Protein AF-A0A946VNE9-F1 (afdb_monomer)

Mean predicted aligned error: 3.98 Å

Secondary structure (DSSP, 8-s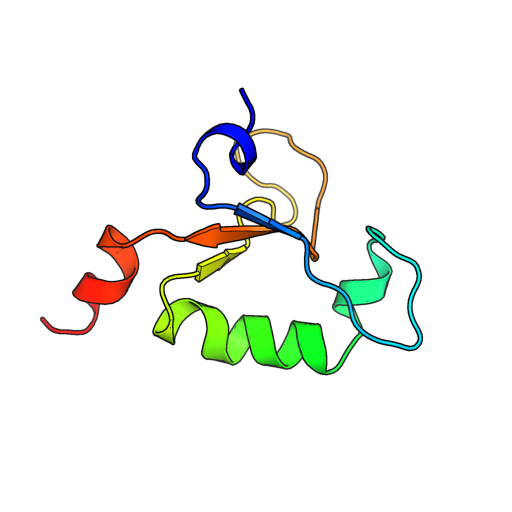tate):
--GGGGT-EEE---TTS-TTSGGGGGSHHHHHHHHHGGGGTEEESS-TT-TT-PPP-TTEEEE-HHHHGGG--

Sequence (73 aa):
FSEHHTGRALDLNTDGCAVLQEEFENTSAFQWLMAEAQSFGFILSYPRDNPWGIVYEPWHWCYQPDIADSRNL

Structure (mmCIF, N/CA/C/O backbone):
data_AF-A0A946VNE9-F1
#
_entry.id   AF-A0A946VNE9-F1
#
loop_
_atom_site.group_PDB
_atom_site.id
_atom_site.type_symbol
_atom_site.label_atom_id
_atom_site.label_alt_id
_atom_site.label_comp_id
_atom_site.label_asym_id
_atom_site.label_entity_id
_atom_site.label_seq_id
_atom_site.pdbx_PDB_ins_code
_atom_site.Cartn_x
_atom_site.Cartn_y
_atom_site.Cartn_z
_atom_site.occupancy
_atom_site.B_iso_or_equiv
_atom_site.auth_seq_id
_atom_site.auth_comp_id
_atom_site.auth_asym_id
_atom_site.auth_atom_id
_atom_site.pdbx_PDB_model_num
ATOM 1 N N . PHE A 1 1 ? 16.443 2.451 -5.045 1.00 85.50 1 PHE A N 1
ATOM 2 C CA . PHE A 1 1 ? 15.255 2.904 -5.800 1.00 85.50 1 PHE A CA 1
ATOM 3 C C . PHE A 1 1 ? 14.100 2.983 -4.813 1.00 85.50 1 PHE A C 1
ATOM 5 O O . PHE A 1 1 ? 14.081 2.166 -3.906 1.00 85.50 1 PHE A O 1
ATOM 12 N N . SER A 1 2 ? 13.225 3.983 -4.917 1.00 93.81 2 SER A N 1
ATOM 13 C CA . SER A 1 2 ? 12.065 4.147 -4.030 1.00 93.81 2 SER A CA 1
ATOM 14 C C . SER A 1 2 ? 10.854 4.511 -4.878 1.00 93.81 2 SER A C 1
ATOM 16 O O . SER A 1 2 ? 10.950 5.415 -5.711 1.00 93.81 2 SER A O 1
ATOM 18 N N . GLU A 1 3 ? 9.732 3.821 -4.677 1.00 96.81 3 GLU A N 1
ATOM 19 C CA . GLU A 1 3 ? 8.489 4.113 -5.396 1.00 96.81 3 GLU A CA 1
ATOM 20 C C . GLU A 1 3 ? 7.922 5.493 -5.036 1.00 96.81 3 GLU A C 1
ATOM 22 O O . GLU A 1 3 ? 7.338 6.152 -5.899 1.00 96.81 3 GLU A O 1
ATOM 27 N N . HIS A 1 4 ? 8.197 5.995 -3.824 1.00 97.62 4 HIS A N 1
ATOM 28 C CA . HIS A 1 4 ? 7.827 7.352 -3.397 1.00 97.62 4 HIS A CA 1
ATOM 29 C C . HIS A 1 4 ? 8.447 8.435 -4.291 1.00 97.62 4 HIS A C 1
ATOM 31 O O . HIS A 1 4 ? 7.782 9.412 -4.625 1.00 97.62 4 HIS A O 1
ATOM 37 N N . HIS A 1 5 ? 9.673 8.238 -4.799 1.00 97.44 5 HIS A N 1
ATOM 38 C CA . HIS A 1 5 ? 10.291 9.179 -5.751 1.00 97.44 5 HIS A CA 1
ATOM 39 C C . HIS A 1 5 ? 9.570 9.252 -7.101 1.00 97.44 5 HIS A C 1
ATOM 41 O O . HIS A 1 5 ? 9.785 10.197 -7.857 1.00 97.44 5 HIS A O 1
ATOM 47 N N . THR A 1 6 ? 8.728 8.268 -7.424 1.00 95.56 6 THR A N 1
ATOM 48 C CA . THR A 1 6 ? 7.917 8.301 -8.647 1.00 95.56 6 THR A CA 1
ATOM 49 C C . THR A 1 6 ? 6.653 9.148 -8.488 1.00 95.56 6 THR A C 1
ATOM 51 O O . THR A 1 6 ? 5.987 9.415 -9.483 1.00 95.56 6 THR A O 1
ATOM 54 N N . GLY A 1 7 ? 6.309 9.554 -7.258 1.00 96.81 7 GLY A N 1
ATOM 55 C CA . GLY A 1 7 ? 5.065 10.262 -6.946 1.00 96.81 7 GLY A CA 1
ATOM 56 C C . GLY A 1 7 ? 3.809 9.388 -7.027 1.00 96.81 7 GLY A C 1
ATOM 57 O O . GLY A 1 7 ? 2.708 9.926 -7.083 1.00 96.81 7 GLY A O 1
ATOM 58 N N . ARG A 1 8 ? 3.960 8.055 -7.075 1.00 97.06 8 ARG A N 1
ATOM 59 C CA . ARG A 1 8 ? 2.853 7.092 -7.232 1.00 97.06 8 ARG A CA 1
ATOM 60 C C . ARG A 1 8 ? 2.609 6.206 -6.014 1.00 97.06 8 ARG A C 1
ATOM 62 O O . ARG A 1 8 ? 1.629 5.472 -6.017 1.00 97.06 8 ARG A O 1
ATOM 69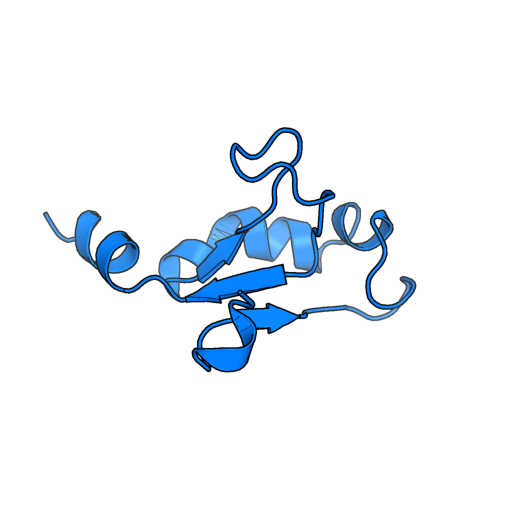 N N . ALA A 1 9 ? 3.478 6.254 -5.010 1.00 98.06 9 ALA A N 1
ATOM 70 C CA . ALA A 1 9 ? 3.308 5.495 -3.778 1.00 98.06 9 ALA A CA 1
ATOM 71 C C . ALA A 1 9 ? 2.749 6.372 -2.658 1.00 98.06 9 ALA A C 1
ATOM 73 O O . ALA A 1 9 ? 3.081 7.555 -2.567 1.00 98.06 9 ALA A O 1
ATOM 74 N N . LEU A 1 10 ? 1.907 5.770 -1.824 1.00 97.94 10 LEU A N 1
ATOM 75 C CA . LEU A 1 10 ? 1.344 6.359 -0.620 1.00 97.94 10 LEU A CA 1
ATOM 76 C C . LEU A 1 10 ? 1.501 5.376 0.535 1.00 97.94 10 LEU A C 1
ATOM 78 O O . LEU A 1 10 ? 1.193 4.193 0.387 1.00 97.94 10 LEU A O 1
ATOM 82 N N . ASP A 1 11 ? 1.899 5.908 1.687 1.00 98.25 11 ASP A N 1
ATOM 83 C CA . ASP A 1 11 ? 1.850 5.178 2.946 1.00 98.25 11 ASP A CA 1
ATOM 84 C C . ASP A 1 11 ? 0.558 5.548 3.676 1.00 98.25 11 ASP A C 1
ATOM 86 O O . ASP A 1 11 ? 0.289 6.725 3.938 1.00 98.25 11 ASP A O 1
ATOM 90 N N . LEU A 1 12 ? -0.263 4.545 3.974 1.00 97.81 12 LEU A N 1
ATOM 91 C CA . LEU A 1 12 ? -1.589 4.705 4.562 1.00 97.81 12 LEU A CA 1
ATOM 92 C C . LEU A 1 12 ? -1.618 4.162 5.991 1.00 97.81 12 LEU A C 1
ATOM 94 O O . LEU A 1 12 ? -0.952 3.185 6.320 1.00 97.81 12 LEU A O 1
ATOM 98 N N . ASN A 1 13 ? -2.418 4.795 6.844 1.00 96.75 13 ASN A N 1
ATOM 99 C CA . ASN A 1 13 ? -2.647 4.343 8.211 1.00 96.75 13 ASN A CA 1
ATOM 100 C C . ASN A 1 13 ? -4.091 4.641 8.642 1.00 96.75 13 ASN A C 1
ATOM 102 O O . ASN A 1 13 ? -4.818 5.364 7.958 1.00 96.75 13 ASN A O 1
ATOM 106 N N . THR A 1 14 ? -4.492 4.113 9.796 1.00 96.62 14 THR A N 1
ATOM 107 C CA . THR A 1 14 ? -5.773 4.413 10.446 1.00 96.62 14 THR A CA 1
ATOM 108 C C . THR A 1 14 ? -5.574 4.640 11.943 1.00 96.62 14 THR A C 1
ATOM 110 O O . THR A 1 14 ? -4.543 4.281 12.512 1.00 96.62 14 THR A O 1
ATOM 113 N N . ASP A 1 15 ? -6.567 5.236 12.599 1.00 95.81 15 ASP A N 1
ATO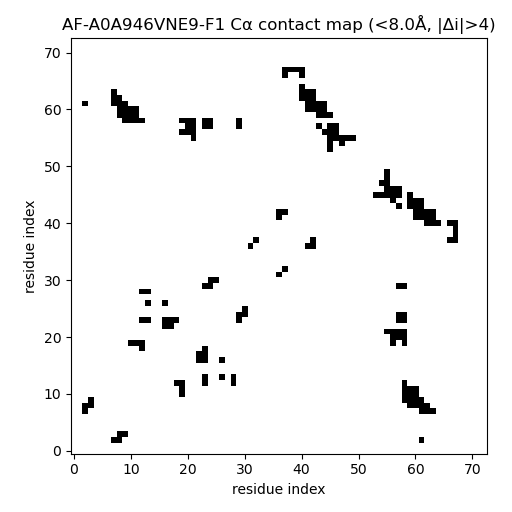M 114 C CA . ASP A 1 15 ? -6.566 5.366 14.054 1.00 95.81 15 ASP A CA 1
ATOM 115 C C . ASP A 1 15 ? -6.560 3.989 14.735 1.00 95.81 15 ASP A C 1
ATOM 117 O O . ASP A 1 15 ? -7.166 3.030 14.251 1.00 95.81 15 ASP A O 1
ATOM 121 N N . GLY A 1 16 ? -5.908 3.904 15.898 1.00 90.56 16 GLY A N 1
ATOM 122 C CA . GLY A 1 16 ? -5.873 2.688 16.717 1.00 90.56 16 GLY A CA 1
ATOM 123 C C . GLY A 1 16 ? -4.733 1.714 16.403 1.00 90.56 16 GLY A C 1
ATOM 124 O O . GLY A 1 16 ? -4.641 0.685 17.069 1.00 90.56 16 GLY A O 1
ATOM 125 N N . CYS A 1 17 ? -3.838 2.037 15.466 1.00 92.19 17 CYS A N 1
ATOM 126 C CA . CYS A 1 17 ? -2.604 1.287 15.219 1.00 92.19 17 CYS A CA 1
ATOM 127 C C . CYS A 1 17 ? -1.374 2.199 15.128 1.00 92.19 17 CYS A C 1
ATOM 129 O O . CYS A 1 17 ? -1.466 3.403 14.867 1.00 92.19 17 CYS A O 1
ATOM 131 N N . ALA A 1 18 ? -0.204 1.614 15.384 1.00 95.12 18 ALA A N 1
ATOM 132 C CA . ALA A 1 18 ? 1.068 2.303 15.239 1.00 95.12 18 ALA A CA 1
ATOM 133 C C . ALA A 1 18 ? 1.348 2.631 13.761 1.00 95.12 18 ALA A C 1
ATOM 135 O O . ALA A 1 18 ? 0.951 1.906 12.853 1.00 95.12 18 ALA A O 1
ATOM 136 N N . VAL A 1 19 ? 2.023 3.756 13.530 1.00 95.62 19 VAL A N 1
ATOM 137 C CA . VAL A 1 19 ? 2.321 4.275 12.189 1.00 95.62 19 VAL A CA 1
ATOM 138 C C . VAL A 1 19 ? 3.432 3.445 11.542 1.00 95.62 19 VAL A C 1
ATOM 140 O O . VAL A 1 19 ? 4.478 3.256 12.163 1.00 95.62 19 VAL A O 1
ATOM 143 N N . LEU A 1 20 ? 3.214 3.008 10.296 1.00 96.00 20 LEU A N 1
ATOM 144 C CA . LEU A 1 20 ? 4.158 2.208 9.496 1.00 96.00 20 LEU A CA 1
ATOM 145 C C . LEU A 1 20 ? 4.608 0.926 10.216 1.00 96.00 20 LEU A C 1
ATOM 147 O O . LEU A 1 20 ? 5.800 0.658 10.355 1.00 96.00 20 LEU A O 1
ATOM 151 N N . GLN A 1 21 ? 3.642 0.172 10.738 1.00 97.50 21 GLN A N 1
ATOM 152 C CA . GLN A 1 21 ? 3.891 -1.113 11.384 1.00 97.50 21 GLN A CA 1
ATOM 153 C C . GLN A 1 21 ? 2.985 -2.211 10.824 1.00 97.50 21 GLN A C 1
ATOM 155 O O . GLN A 1 21 ? 1.919 -1.933 10.263 1.00 97.50 21 GLN A O 1
ATOM 160 N N . GLU A 1 22 ? 3.412 -3.468 10.983 1.00 97.50 22 GLU A N 1
ATOM 161 C CA . GLU A 1 22 ? 2.681 -4.625 10.456 1.00 97.50 22 GLU A CA 1
ATOM 162 C C . GLU A 1 22 ? 1.268 -4.743 11.047 1.00 97.50 22 GLU A C 1
ATOM 164 O O . GLU A 1 22 ? 0.374 -5.232 10.361 1.00 97.50 22 GLU A O 1
ATOM 169 N N . GLU A 1 23 ? 1.010 -4.234 12.263 1.00 97.31 23 GLU A N 1
ATOM 170 C CA . GLU A 1 23 ? -0.314 -4.339 12.888 1.00 97.31 23 GLU A CA 1
ATOM 171 C C . GLU A 1 23 ? -1.425 -3.640 12.091 1.00 97.31 23 GLU A C 1
ATOM 173 O O . GLU A 1 23 ? -2.596 -3.986 12.281 1.00 97.31 23 GLU A O 1
ATOM 178 N N . PHE A 1 24 ? -1.084 -2.718 11.176 1.00 98.38 24 PHE A N 1
ATOM 179 C CA . PHE A 1 24 ? -2.044 -2.106 10.251 1.00 98.38 24 PHE A CA 1
ATOM 180 C C . PHE A 1 24 ? -2.828 -3.158 9.448 1.00 98.38 24 PHE A C 1
ATOM 182 O O . PHE A 1 24 ? -4.009 -2.944 9.165 1.00 98.38 24 PHE A O 1
ATOM 189 N N . GLU A 1 25 ? -2.236 -4.326 9.165 1.00 98.19 25 GLU A N 1
ATOM 190 C CA . GLU A 1 25 ? -2.895 -5.412 8.425 1.00 98.19 25 GLU A CA 1
ATOM 191 C C . GLU A 1 25 ? -4.162 -5.951 9.112 1.00 98.19 25 GLU A C 1
ATOM 193 O O . GLU A 1 25 ? -5.068 -6.470 8.461 1.00 98.19 25 GLU A O 1
ATOM 198 N N . ASN A 1 26 ? -4.255 -5.794 10.436 1.00 97.75 26 ASN A N 1
ATOM 199 C CA . ASN A 1 26 ? -5.380 -6.280 11.236 1.00 97.75 26 ASN A CA 1
ATOM 200 C C . ASN A 1 26 ? -6.555 -5.290 11.287 1.00 97.75 26 ASN A C 1
ATOM 202 O O . ASN A 1 26 ? -7.548 -5.535 11.974 1.00 97.75 26 ASN A O 1
ATOM 206 N N . THR A 1 27 ? -6.447 -4.155 10.597 1.00 98.19 27 THR A N 1
ATOM 207 C CA . THR A 1 27 ? -7.444 -3.084 10.647 1.00 98.19 27 THR A CA 1
ATOM 208 C C . THR A 1 27 ? -8.526 -3.252 9.583 1.00 98.19 27 THR A C 1
ATOM 210 O O . THR A 1 27 ? -8.313 -3.838 8.520 1.00 98.19 27 THR A O 1
ATOM 213 N N . SER A 1 28 ? -9.701 -2.668 9.830 1.00 98.19 28 SER A N 1
ATOM 214 C CA . SER A 1 28 ? -10.765 -2.592 8.821 1.00 98.19 28 SER A CA 1
ATOM 215 C C . SER A 1 28 ? -10.354 -1.762 7.599 1.00 98.19 28 SER A C 1
ATOM 217 O O . SER A 1 28 ? -10.802 -2.049 6.492 1.00 98.19 28 SER A O 1
ATOM 219 N N . ALA A 1 29 ? -9.480 -0.765 7.776 1.00 98.19 29 ALA A N 1
ATOM 220 C CA . ALA A 1 29 ? -8.934 0.032 6.681 1.00 98.19 29 ALA A CA 1
ATOM 221 C C . ALA A 1 29 ? -8.095 -0.828 5.726 1.00 98.19 29 ALA A C 1
ATOM 223 O O . ALA A 1 29 ? -8.299 -0.774 4.515 1.00 98.19 29 ALA A O 1
ATOM 224 N N . PHE A 1 30 ? -7.211 -1.676 6.258 1.00 98.38 30 PHE A N 1
ATOM 225 C CA . PHE A 1 30 ? -6.436 -2.601 5.435 1.00 98.38 30 PHE A CA 1
ATOM 226 C C . PHE A 1 30 ? -7.323 -3.636 4.732 1.00 98.38 30 PHE A C 1
ATOM 228 O O . PHE A 1 30 ? -7.155 -3.879 3.538 1.00 98.38 30 PHE A O 1
ATOM 235 N N . GLN A 1 31 ? -8.321 -4.191 5.429 1.00 98.44 31 GLN A N 1
ATOM 236 C CA . GLN A 1 31 ? -9.300 -5.099 4.813 1.00 98.44 31 GLN A CA 1
ATOM 237 C C . GLN A 1 31 ? -10.040 -4.441 3.641 1.00 98.44 31 GLN A C 1
ATOM 239 O O . GLN A 1 31 ? -10.232 -5.073 2.603 1.00 98.44 31 GLN A O 1
ATOM 244 N N . TRP A 1 32 ? -10.417 -3.168 3.785 1.00 98.38 32 TRP A N 1
ATOM 245 C CA . TRP A 1 32 ? -11.031 -2.398 2.707 1.00 98.38 32 TRP A CA 1
ATOM 246 C C . TRP A 1 32 ? -10.063 -2.180 1.537 1.00 98.38 32 TRP A C 1
ATOM 248 O O . TRP A 1 32 ? -10.444 -2.395 0.390 1.00 98.38 32 TRP A O 1
ATOM 258 N N . LEU A 1 33 ? -8.799 -1.832 1.803 1.00 98.44 33 LEU A N 1
ATOM 259 C CA . LEU A 1 33 ? -7.790 -1.658 0.752 1.00 98.44 33 LEU A CA 1
ATOM 260 C C . LEU A 1 33 ? -7.573 -2.948 -0.048 1.00 98.44 33 LEU A C 1
ATOM 262 O O . LEU A 1 33 ? -7.549 -2.910 -1.276 1.00 98.44 33 LEU A O 1
ATOM 266 N N . MET A 1 34 ? -7.500 -4.100 0.620 1.00 98.12 34 MET A N 1
ATOM 267 C CA . MET A 1 34 ? -7.372 -5.397 -0.053 1.00 98.12 34 MET A CA 1
ATOM 268 C C . MET A 1 34 ? -8.554 -5.719 -0.982 1.00 98.12 34 MET A C 1
ATOM 270 O O . MET A 1 34 ? -8.361 -6.418 -1.977 1.00 98.12 34 MET A O 1
ATOM 274 N N . ALA A 1 35 ? -9.756 -5.220 -0.680 1.00 97.62 35 ALA A N 1
ATOM 275 C CA . ALA A 1 35 ? -10.944 -5.415 -1.511 1.00 97.62 35 ALA A CA 1
ATOM 276 C C . ALA A 1 35 ? -11.059 -4.381 -2.647 1.00 97.62 35 ALA A C 1
ATOM 278 O O . ALA A 1 35 ? -11.411 -4.739 -3.770 1.00 97.62 35 ALA A O 1
ATOM 279 N N . GLU A 1 36 ? -10.744 -3.114 -2.367 1.00 96.75 36 GLU A N 1
ATOM 280 C CA . GLU A 1 36 ? -11.146 -1.986 -3.216 1.00 96.75 36 GLU A CA 1
ATOM 281 C C . GLU A 1 36 ? -9.975 -1.240 -3.863 1.00 96.75 36 GLU A C 1
ATOM 283 O O . GLU A 1 36 ? -10.141 -0.661 -4.930 1.00 96.75 36 GLU A O 1
ATOM 288 N N . ALA A 1 37 ? -8.768 -1.235 -3.287 1.00 96.25 37 ALA A N 1
ATOM 289 C CA . ALA A 1 37 ? -7.692 -0.347 -3.752 1.00 96.25 37 ALA A CA 1
ATOM 290 C C . ALA A 1 37 ? -7.357 -0.538 -5.244 1.00 96.25 37 ALA A C 1
ATOM 292 O O . ALA A 1 37 ? -7.104 0.434 -5.963 1.00 96.25 37 ALA A O 1
ATOM 293 N N . GLN A 1 38 ? -7.467 -1.771 -5.745 1.00 93.88 38 GLN A N 1
ATOM 294 C CA . GLN A 1 38 ? -7.245 -2.076 -7.156 1.00 93.88 38 GLN A CA 1
ATOM 295 C C . GLN A 1 38 ? -8.273 -1.418 -8.092 1.00 93.88 38 GLN A C 1
ATOM 297 O O . GLN A 1 38 ? -7.918 -1.095 -9.223 1.00 93.88 38 GLN A O 1
ATOM 302 N N . SER A 1 39 ? -9.522 -1.174 -7.665 1.00 92.88 39 SER A N 1
ATOM 303 C CA . SER A 1 39 ? -10.501 -0.438 -8.490 1.00 92.88 39 SER A CA 1
ATOM 304 C C . SER A 1 39 ? -10.125 1.032 -8.672 1.00 92.88 39 SER A C 1
ATOM 306 O O . SER A 1 39 ? -10.587 1.673 -9.611 1.00 92.88 39 SER A O 1
ATOM 308 N N . PHE A 1 40 ? -9.266 1.555 -7.798 1.00 93.75 40 PHE A N 1
ATOM 309 C CA . PHE A 1 40 ? -8.667 2.885 -7.903 1.00 93.75 40 PHE A CA 1
ATOM 310 C C . PHE A 1 40 ? -7.262 2.846 -8.526 1.00 93.75 40 PHE A C 1
ATOM 312 O O . PHE A 1 40 ? -6.576 3.864 -8.565 1.00 93.75 40 PHE A O 1
ATOM 319 N N . GLY A 1 41 ? -6.821 1.679 -9.009 1.00 95.19 41 GLY A N 1
ATOM 320 C CA . GLY A 1 41 ? -5.512 1.478 -9.624 1.00 95.19 41 GLY A CA 1
ATOM 321 C C . GLY A 1 41 ? -4.352 1.350 -8.639 1.00 95.19 41 GLY A C 1
ATOM 322 O O . GLY A 1 41 ? -3.206 1.424 -9.065 1.00 95.19 41 GLY A O 1
ATOM 323 N N . PHE A 1 42 ? -4.607 1.158 -7.345 1.00 97.12 42 PHE A N 1
ATOM 324 C CA . PHE A 1 42 ? -3.560 0.941 -6.346 1.00 97.12 42 PHE A CA 1
ATOM 325 C C . PHE A 1 42 ? -3.338 -0.544 -6.071 1.00 97.12 42 PHE A C 1
ATOM 327 O O . PHE A 1 42 ? -4.284 -1.332 -6.029 1.00 97.12 42 PHE A O 1
ATOM 334 N N . ILE A 1 43 ? -2.083 -0.919 -5.829 1.00 96.88 43 ILE A N 1
ATOM 335 C CA . ILE A 1 43 ? -1.712 -2.261 -5.380 1.00 96.88 43 ILE A CA 1
ATOM 336 C C . ILE A 1 43 ? -0.810 -2.200 -4.148 1.00 96.88 43 ILE A C 1
ATOM 338 O O . ILE A 1 43 ? -0.063 -1.240 -3.966 1.00 96.88 43 ILE A O 1
ATOM 342 N N . LEU A 1 44 ? -0.845 -3.257 -3.340 1.00 97.88 44 LEU A N 1
ATOM 343 C CA . LEU A 1 44 ? 0.127 -3.490 -2.277 1.00 97.88 44 LEU A CA 1
ATOM 344 C C . LEU A 1 44 ? 1.455 -3.929 -2.911 1.00 97.88 44 LEU A C 1
ATOM 346 O O . LEU A 1 44 ? 1.550 -5.045 -3.425 1.00 97.88 44 LEU A O 1
ATOM 350 N N . SER A 1 45 ? 2.468 -3.059 -2.908 1.00 96.94 45 SER A N 1
ATOM 351 C CA . SER A 1 45 ? 3.734 -3.337 -3.613 1.00 96.94 45 SER A CA 1
ATOM 352 C C . SER A 1 45 ? 4.591 -4.388 -2.920 1.00 96.94 45 SER A C 1
ATOM 354 O O . SER A 1 45 ? 5.290 -5.154 -3.588 1.00 96.94 45 SER A O 1
ATOM 356 N N . TYR A 1 46 ? 4.555 -4.414 -1.585 1.00 97.75 46 TYR A N 1
ATOM 357 C CA . TYR A 1 46 ? 5.447 -5.236 -0.771 1.00 97.75 46 TYR A CA 1
ATOM 358 C C . TYR A 1 46 ? 4.656 -6.199 0.121 1.00 97.75 46 TYR A C 1
ATOM 360 O O . TYR A 1 46 ? 4.685 -6.062 1.344 1.00 97.75 46 TYR A O 1
ATOM 368 N N . PRO A 1 47 ? 3.936 -7.185 -0.455 1.00 97.81 47 PRO A N 1
ATOM 369 C CA . PRO A 1 47 ? 3.379 -8.289 0.317 1.00 97.81 47 PRO A CA 1
ATOM 370 C C . PRO A 1 47 ? 4.501 -9.160 0.901 1.00 97.81 47 PRO A C 1
ATOM 372 O O . PRO A 1 47 ? 5.671 -9.056 0.507 1.00 97.81 47 PRO A O 1
ATOM 375 N N . ARG A 1 48 ? 4.142 -10.058 1.826 1.00 97.62 48 ARG A N 1
ATOM 376 C CA . ARG A 1 48 ? 5.068 -11.095 2.304 1.00 97.62 48 ARG A CA 1
ATOM 377 C C . ARG A 1 48 ? 5.625 -11.881 1.114 1.00 97.62 48 ARG A C 1
ATOM 379 O O . ARG A 1 48 ? 4.911 -12.137 0.146 1.00 97.62 48 ARG A O 1
ATOM 386 N N . ASP A 1 49 ? 6.909 -12.216 1.193 1.00 96.00 49 ASP A N 1
ATOM 387 C CA . ASP A 1 49 ? 7.638 -12.980 0.173 1.00 96.00 49 ASP A CA 1
ATOM 388 C C . ASP A 1 49 ? 7.643 -12.346 -1.235 1.00 96.00 49 ASP A C 1
ATOM 390 O O . ASP A 1 49 ? 7.771 -13.043 -2.245 1.00 96.00 49 ASP A O 1
ATOM 394 N N . ASN A 1 50 ? 7.526 -11.015 -1.330 1.00 95.75 50 ASN A N 1
ATOM 395 C CA . ASN A 1 50 ? 7.655 -10.314 -2.608 1.00 95.75 50 ASN A CA 1
ATOM 396 C C . ASN A 1 50 ? 9.040 -10.562 -3.254 1.00 95.75 50 ASN A C 1
ATOM 398 O O . ASN A 1 50 ? 10.050 -10.694 -2.556 1.00 95.75 50 ASN A O 1
ATOM 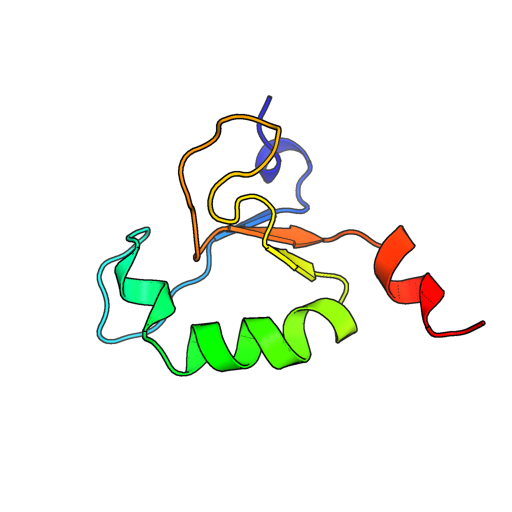402 N N . PRO A 1 51 ? 9.128 -10.582 -4.599 1.00 95.62 51 PRO A N 1
ATOM 403 C CA . PRO A 1 51 ? 10.354 -10.944 -5.318 1.00 95.62 51 PRO A CA 1
ATOM 404 C C . PRO A 1 51 ? 11.497 -9.933 -5.157 1.00 95.62 51 PRO A C 1
ATOM 406 O O . PRO A 1 51 ? 12.625 -10.209 -5.564 1.00 95.62 51 PRO A O 1
ATOM 409 N N . TRP A 1 52 ? 11.220 -8.761 -4.585 1.00 93.81 52 TRP A N 1
ATOM 410 C CA . TRP A 1 52 ? 12.194 -7.691 -4.394 1.00 93.81 52 TRP A CA 1
ATOM 411 C C . TRP A 1 52 ? 12.971 -7.826 -3.083 1.00 93.81 52 TRP A C 1
ATOM 413 O O . TRP A 1 52 ? 13.939 -7.094 -2.881 1.00 93.81 52 TRP A O 1
ATOM 423 N N . GLY A 1 53 ? 12.57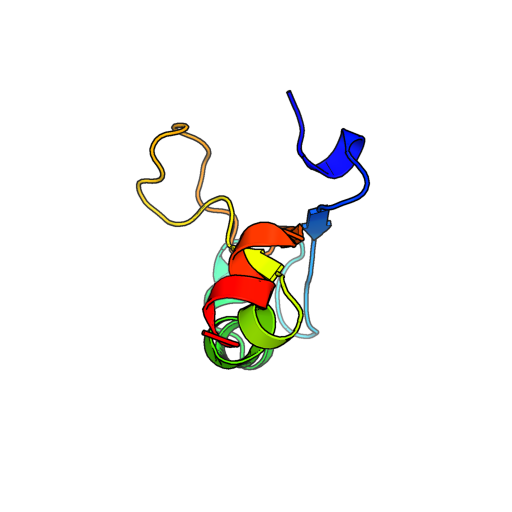1 -8.755 -2.204 1.00 95.12 53 GLY A N 1
ATOM 424 C CA . GLY A 1 53 ? 13.207 -8.961 -0.901 1.00 95.12 53 GLY A CA 1
ATOM 425 C C . GLY A 1 53 ? 13.024 -7.781 0.058 1.00 95.12 53 GLY A C 1
ATOM 426 O O . GLY A 1 53 ? 13.780 -7.653 1.020 1.00 95.12 53 GLY A O 1
ATOM 427 N N . ILE A 1 54 ? 12.053 -6.907 -0.217 1.00 95.81 54 ILE A N 1
ATOM 428 C CA . ILE A 1 54 ? 11.676 -5.809 0.674 1.00 95.81 54 ILE A CA 1
ATOM 429 C C . ILE A 1 54 ? 10.818 -6.398 1.795 1.00 95.81 54 ILE A C 1
ATOM 431 O O . ILE A 1 54 ? 10.054 -7.338 1.562 1.00 95.81 54 ILE A O 1
ATOM 435 N N . VAL A 1 55 ? 10.980 -5.891 3.020 1.00 96.88 55 VAL A N 1
ATOM 436 C CA . VAL A 1 55 ? 10.158 -6.321 4.158 1.00 96.88 55 VAL A CA 1
ATOM 437 C C . VAL A 1 55 ? 8.678 -6.090 3.850 1.00 96.88 55 VAL A C 1
ATOM 439 O O . VAL A 1 55 ? 8.326 -5.283 2.997 1.00 96.88 55 VAL A O 1
ATOM 442 N N . TYR A 1 56 ? 7.805 -6.843 4.501 1.00 98.44 56 TYR A N 1
ATOM 443 C CA . TYR A 1 56 ? 6.376 -6.645 4.345 1.00 98.44 56 TYR A CA 1
ATOM 444 C C . TYR A 1 56 ? 5.960 -5.254 4.849 1.00 98.44 56 TYR A C 1
ATOM 446 O O . TYR A 1 56 ? 6.250 -4.898 5.989 1.00 98.44 56 TYR A O 1
ATOM 454 N N . GLU A 1 57 ? 5.268 -4.490 4.002 1.00 98.50 57 GLU A N 1
ATOM 455 C CA . GLU A 1 57 ? 4.815 -3.128 4.307 1.00 98.50 57 GLU A CA 1
ATOM 456 C C . GLU A 1 57 ? 3.313 -2.993 4.001 1.00 98.50 57 GLU A C 1
ATOM 458 O O . GLU A 1 57 ? 2.940 -2.504 2.933 1.00 98.50 57 GLU A O 1
ATOM 463 N N . PRO A 1 58 ? 2.410 -3.416 4.911 1.00 98.44 58 PRO A N 1
ATOM 464 C CA . PRO A 1 58 ? 0.960 -3.358 4.678 1.00 98.44 58 PRO A CA 1
ATOM 465 C C . PRO A 1 58 ? 0.422 -1.940 4.441 1.00 98.44 58 PRO A C 1
ATOM 467 O O . PRO A 1 58 ? -0.682 -1.760 3.921 1.00 98.44 58 PRO A O 1
ATOM 470 N N . TRP A 1 59 ? 1.188 -0.924 4.834 1.00 98.62 59 TRP A N 1
ATOM 471 C CA . TRP A 1 59 ? 0.860 0.483 4.647 1.00 98.62 59 TRP A CA 1
ATOM 472 C C . TRP A 1 59 ? 1.228 1.027 3.260 1.00 98.62 59 TRP A C 1
ATOM 474 O O . TRP A 1 59 ? 0.700 2.077 2.907 1.00 98.62 5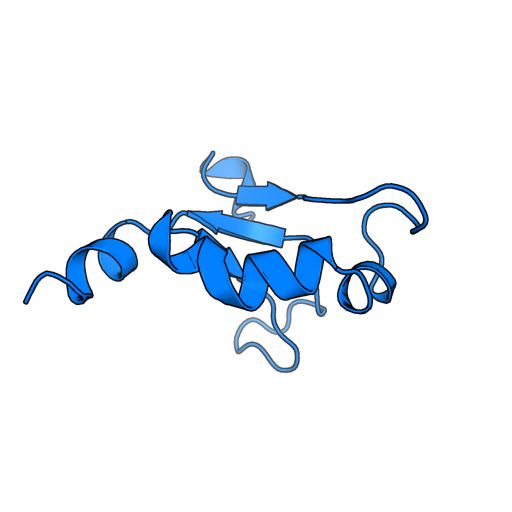9 TRP A O 1
ATOM 484 N N . HIS A 1 60 ? 2.098 0.369 2.479 1.00 98.62 60 HIS A N 1
ATOM 485 C CA . HIS A 1 6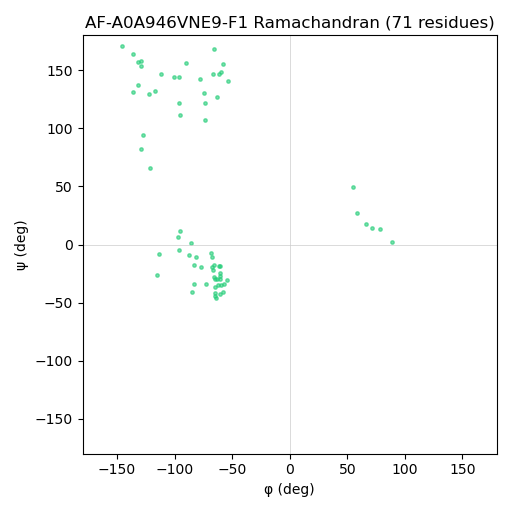0 ? 2.671 0.935 1.246 1.00 98.62 60 HIS A CA 1
ATOM 486 C C . HIS A 1 60 ? 1.888 0.502 -0.003 1.00 98.62 60 HIS A C 1
ATOM 488 O O . HIS A 1 60 ? 1.932 -0.658 -0.425 1.00 98.62 60 HIS A O 1
ATOM 494 N N . TRP A 1 61 ? 1.203 1.456 -0.636 1.00 98.31 61 TRP A N 1
ATOM 495 C CA . TRP A 1 61 ? 0.356 1.219 -1.808 1.00 98.31 61 TRP A CA 1
ATOM 496 C C . TRP A 1 61 ? 0.801 2.069 -2.995 1.00 98.31 61 TRP A C 1
ATOM 498 O O . TRP A 1 61 ? 0.948 3.286 -2.881 1.00 98.31 61 TRP A O 1
ATOM 508 N N . CYS A 1 62 ? 0.987 1.444 -4.158 1.00 97.75 62 CYS A N 1
ATOM 509 C CA . CYS A 1 62 ? 1.499 2.098 -5.361 1.00 97.75 62 CYS A CA 1
ATOM 510 C C . CYS A 1 62 ? 0.467 2.088 -6.489 1.00 97.75 62 CYS A C 1
ATOM 512 O O . CYS A 1 62 ? -0.133 1.057 -6.799 1.00 97.75 62 CYS A O 1
ATOM 514 N N . TYR A 1 63 ? 0.269 3.248 -7.112 1.00 96.94 63 TYR A N 1
ATOM 515 C CA . TYR A 1 63 ? -0.603 3.414 -8.264 1.00 96.94 63 TYR A CA 1
ATOM 516 C C . TYR A 1 63 ? 0.024 2.807 -9.527 1.00 96.94 63 TYR A C 1
ATOM 518 O O . TYR A 1 63 ? 1.102 3.221 -9.970 1.00 96.94 63 TYR A O 1
ATOM 526 N N . GLN A 1 64 ? -0.683 1.854 -10.134 1.00 93.62 64 GLN A N 1
ATOM 527 C CA . GLN A 1 64 ? -0.302 1.146 -11.352 1.00 93.62 64 GLN A CA 1
ATOM 528 C C . GLN A 1 64 ? -1.437 1.216 -12.390 1.00 93.62 64 GLN A C 1
ATOM 530 O O . GLN A 1 64 ? -2.351 0.386 -12.366 1.00 93.62 64 GLN A O 1
ATOM 535 N N . PRO A 1 65 ? -1.392 2.193 -13.318 1.00 75.88 65 PRO A N 1
ATOM 536 C CA . PRO A 1 65 ? -2.481 2.446 -14.265 1.00 75.88 65 PRO A CA 1
ATOM 537 C C . PRO A 1 65 ? -2.749 1.255 -15.196 1.00 75.88 65 PRO A C 1
ATOM 539 O O . PRO A 1 65 ? -3.900 0.947 -15.485 1.00 75.88 65 PRO A O 1
ATOM 542 N N . ASP A 1 66 ? -1.704 0.521 -15.581 1.00 77.94 66 ASP A N 1
ATOM 543 C CA . ASP A 1 66 ? -1.808 -0.593 -16.530 1.00 77.94 66 ASP A CA 1
ATOM 544 C C . ASP A 1 66 ? -2.624 -1.781 -15.974 1.00 77.94 66 ASP A C 1
ATOM 546 O O . ASP A 1 66 ? -3.166 -2.585 -16.731 1.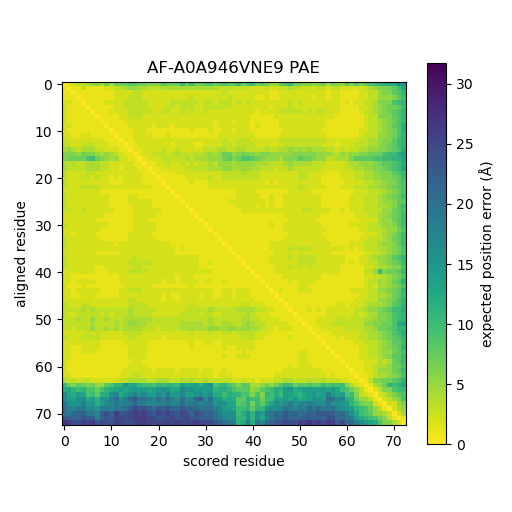00 77.94 66 ASP A O 1
ATOM 550 N N . ILE A 1 67 ? -2.748 -1.890 -14.644 1.00 67.88 67 ILE A N 1
ATOM 551 C CA . ILE A 1 67 ? -3.560 -2.923 -13.984 1.00 67.88 67 ILE A CA 1
ATOM 552 C C . ILE A 1 67 ? -5.037 -2.509 -13.925 1.00 67.88 67 ILE A C 1
ATOM 554 O O . ILE A 1 67 ? -5.910 -3.370 -14.055 1.00 67.88 67 ILE A O 1
ATOM 558 N N . ALA A 1 68 ? -5.334 -1.215 -13.773 1.00 57.94 68 ALA A N 1
ATOM 559 C CA . ALA A 1 68 ? -6.706 -0.709 -13.698 1.00 57.94 68 ALA A CA 1
ATOM 560 C C . ALA A 1 68 ? -7.482 -0.925 -15.013 1.00 57.94 68 ALA A C 1
ATOM 562 O O . ALA A 1 68 ? -8.658 -1.291 -14.984 1.00 57.94 68 ALA A O 1
ATOM 563 N N . ASP A 1 69 ? -6.807 -0.788 -16.159 1.00 55.59 69 ASP A N 1
ATOM 564 C CA . ASP A 1 69 ? -7.424 -0.913 -17.487 1.00 55.59 69 ASP A CA 1
ATOM 565 C C . ASP A 1 69 ? -7.694 -2.366 -17.918 1.00 55.59 69 ASP A C 1
ATOM 567 O O . ASP A 1 69 ? -8.555 -2.616 -18.763 1.00 55.59 69 ASP A O 1
ATOM 571 N N . SER A 1 70 ? -7.034 -3.349 -17.295 1.00 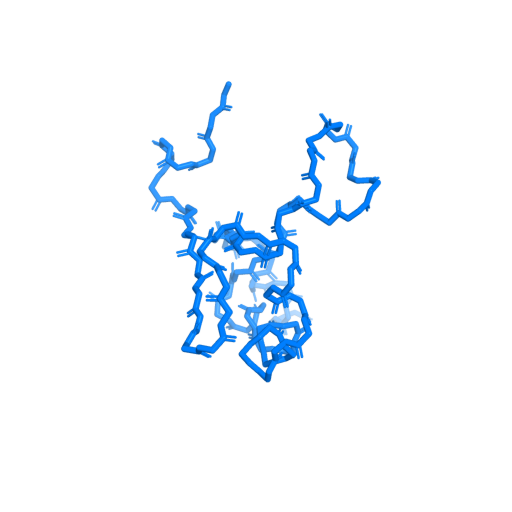58.19 70 SER A N 1
ATOM 572 C CA . SER A 1 70 ? -7.169 -4.778 -17.635 1.00 58.19 70 SER A CA 1
ATOM 573 C C . SER A 1 70 ? -8.534 -5.405 -17.299 1.00 58.19 70 SER A C 1
ATOM 575 O O . SER A 1 70 ? -8.792 -6.542 -17.686 1.00 58.19 70 SER A O 1
ATOM 577 N N . ARG A 1 71 ? -9.421 -4.675 -16.604 1.00 55.38 71 ARG A N 1
ATOM 578 C CA . ARG A 1 71 ? -10.814 -5.080 -16.317 1.00 55.38 71 ARG A CA 1
ATOM 579 C C . ARG A 1 71 ? -11.854 -4.511 -17.290 1.00 55.38 71 ARG A C 1
ATOM 581 O O . ARG A 1 71 ? -13.024 -4.864 -17.175 1.00 55.38 71 ARG A O 1
ATOM 588 N N . ASN A 1 72 ? -11.452 -3.645 -18.222 1.00 48.00 72 ASN A N 1
ATOM 589 C CA . ASN A 1 72 ? -12.333 -3.096 -19.262 1.00 48.00 72 ASN A CA 1
ATOM 590 C C . ASN A 1 72 ? -12.250 -3.871 -20.595 1.00 48.00 72 ASN A C 1
ATOM 592 O O . ASN A 1 72 ? -12.762 -3.392 -21.609 1.00 48.00 72 ASN A O 1
ATOM 596 N N . LEU A 1 73 ? -11.615 -5.050 -20.595 1.00 43.84 73 LEU A N 1
ATOM 597 C CA . LEU A 1 73 ? -11.510 -5.974 -21.729 1.00 43.84 73 LEU A CA 1
ATOM 598 C C . LEU A 1 73 ? -12.073 -7.351 -21.371 1.00 43.84 73 LEU A C 1
ATOM 600 O O . LEU A 1 73 ? -11.818 -7.813 -20.236 1.00 43.84 73 LEU A O 1
#

Nearest PDB structures (foldseek):
  4mph-assembly1_B  TM=8.757E-01  e=8.443E-05  Bacillus anthracis
  4jid-assembly2_B  TM=8.814E-01  e=1.033E-04  Bacillus anthracis str. Ames
  4jid-assembly1_A  TM=8.786E-01  e=1.545E-04  Bacillus anthracis str. Ames
  4ox3-assembly1_A  TM=7.872E-01  e=1.767E-04  Bacillus subtilis subsp. subtilis str. 168
  1q53-assembly1_B  TM=3.575E-01  e=5.821E+00  Arabidopsis thaliana

Solvent-accessible surface area (backbone atoms only — not comparable to full-atom values): 4509 Å² total; per-residue (Å²): 139,59,62,58,82,71,73,40,40,46,78,56,84,62,92,95,51,66,82,90,41,67,69,42,56,79,35,72,67,41,54,47,43,78,74,45,32,48,85,76,17,29,42,74,72,30,46,78,89,34,97,82,74,54,69,62,37,74,31,38,34,32,59,40,67,78,65,44,58,64,74,82,109

Foldseek 3Di:
DDLVVVVFKFFDADPPDDGFDPCRCVDPVLVCCVVPVVCVQKDLQAPPPHPVPDPRGSRIIGHDVVSNCVVVD

pLDDT: mean 92.08, std 12.78, range [43.84, 98.62]

Radius of gyration: 12.57 Å; Cα contacts (8 Å, |Δi|>4): 100; chains: 1; bounding box: 28×23×38 Å